Protein AF-A0A6L6UD33-F1 (afdb_monomer)

Mean predicted aligned error: 9.02 Å

Structure (mmCIF, N/CA/C/O backbone):
data_AF-A0A6L6UD33-F1
#
_entry.id   AF-A0A6L6UD33-F1
#
loop_
_atom_site.group_PDB
_atom_site.id
_atom_site.type_symbol
_atom_site.label_atom_id
_atom_site.label_alt_id
_atom_site.label_comp_id
_atom_site.label_asym_id
_atom_site.label_entity_id
_atom_site.label_seq_id
_atom_site.pdbx_PDB_ins_code
_atom_site.Cartn_x
_atom_site.Cartn_y
_atom_site.Cartn_z
_atom_site.occupancy
_atom_site.B_iso_or_equiv
_atom_site.auth_se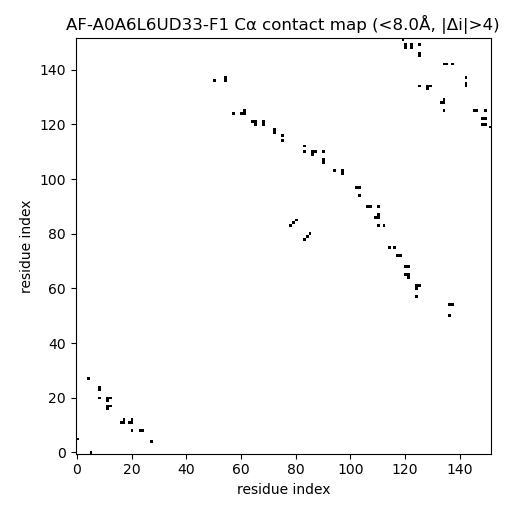q_id
_atom_site.auth_comp_id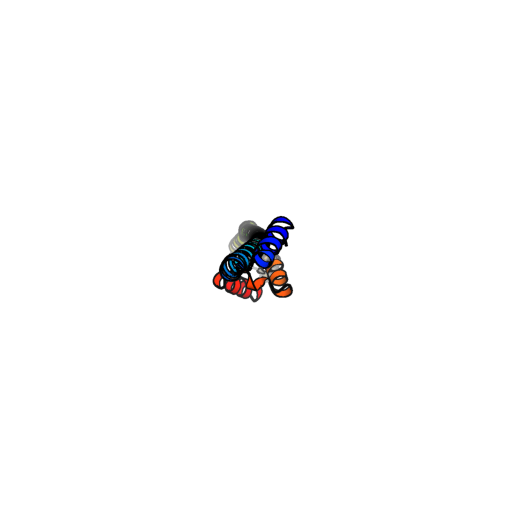
_atom_site.auth_asym_id
_atom_site.auth_atom_id
_atom_site.pdbx_PDB_model_num
ATOM 1 N N . MET A 1 1 ? -17.868 3.446 41.452 1.00 62.12 1 MET A N 1
ATOM 2 C CA . MET A 1 1 ? -19.112 4.134 41.861 1.00 62.12 1 MET A CA 1
ATOM 3 C C . MET A 1 1 ? -18.725 5.389 42.634 1.00 62.12 1 MET A C 1
ATOM 5 O O . MET A 1 1 ? -18.064 5.266 43.662 1.00 62.12 1 MET A O 1
ATOM 9 N N . ILE A 1 2 ? -19.014 6.587 42.118 1.00 71.81 2 ILE A N 1
ATOM 10 C CA . ILE A 1 2 ? -18.657 7.845 42.796 1.00 71.81 2 ILE A CA 1
ATOM 11 C C . ILE A 1 2 ? -19.299 7.832 44.195 1.00 71.81 2 ILE A C 1
ATOM 13 O O . ILE A 1 2 ? -20.507 7.630 44.321 1.00 71.81 2 ILE A O 1
ATOM 17 N N . LYS A 1 3 ? -18.492 8.019 45.254 1.00 66.19 3 LYS A N 1
ATOM 18 C CA . LYS A 1 3 ? -18.910 7.895 46.671 1.00 66.19 3 LYS A CA 1
ATOM 19 C C . LYS A 1 3 ? -20.156 8.730 47.019 1.00 66.19 3 LYS A C 1
ATOM 21 O O . LYS A 1 3 ? -20.893 8.376 47.936 1.00 66.19 3 LYS A O 1
ATOM 26 N N . PHE A 1 4 ? -20.394 9.796 46.260 1.00 69.06 4 PHE A N 1
ATOM 27 C CA . PHE A 1 4 ? -21.549 10.683 46.348 1.00 69.06 4 PHE A CA 1
ATOM 28 C C . PHE A 1 4 ? -22.893 9.959 46.135 1.00 69.06 4 PHE A C 1
ATOM 30 O O . PHE A 1 4 ? -23.772 10.040 46.991 1.00 69.06 4 PHE A O 1
ATOM 37 N N . PHE A 1 5 ? -23.037 9.165 45.065 1.00 67.19 5 PHE A N 1
ATOM 38 C CA . PHE A 1 5 ? -24.293 8.457 44.763 1.00 67.19 5 PHE A CA 1
ATOM 39 C C . PHE A 1 5 ? -24.581 7.320 45.752 1.00 67.19 5 PHE A C 1
ATOM 41 O O . PHE A 1 5 ? -25.735 7.073 46.108 1.00 67.19 5 PHE A O 1
ATOM 48 N N . ARG A 1 6 ? -23.525 6.698 46.297 1.00 76.00 6 ARG A N 1
ATOM 49 C CA . ARG A 1 6 ? -23.642 5.664 47.337 1.00 76.00 6 ARG A CA 1
ATOM 50 C C . ARG A 1 6 ? -24.325 6.193 48.603 1.00 76.00 6 ARG A C 1
ATOM 52 O O . ARG A 1 6 ? -25.166 5.502 49.170 1.00 76.00 6 ARG A O 1
ATOM 59 N N . LYS A 1 7 ? -23.981 7.411 49.039 1.00 74.00 7 LYS A N 1
ATOM 60 C CA . LYS A 1 7 ? -24.520 8.020 50.269 1.00 74.00 7 LYS A CA 1
ATOM 61 C C . LYS A 1 7 ? -26.002 8.391 50.124 1.00 74.00 7 LYS A C 1
ATOM 63 O O . LYS A 1 7 ? -26.781 8.191 51.047 1.00 74.00 7 LYS A O 1
ATOM 68 N N . ILE A 1 8 ? -26.401 8.840 48.933 1.00 73.12 8 ILE A N 1
ATOM 69 C CA . ILE A 1 8 ? -27.794 9.182 48.611 1.00 73.12 8 ILE A CA 1
ATOM 70 C C . ILE A 1 8 ? -28.678 7.926 48.573 1.00 73.12 8 ILE A C 1
ATOM 72 O O . ILE A 1 8 ? -29.780 7.940 49.119 1.00 73.12 8 ILE A O 1
ATOM 76 N N . ARG A 1 9 ? -28.190 6.817 47.993 1.00 67.00 9 ARG A N 1
ATOM 77 C CA . ARG A 1 9 ? -28.908 5.530 48.014 1.00 67.00 9 ARG A CA 1
ATOM 78 C C . ARG A 1 9 ? -29.153 5.025 49.430 1.00 67.00 9 ARG A C 1
ATOM 80 O O . ARG A 1 9 ? -30.262 4.591 49.716 1.00 67.00 9 ARG A O 1
ATOM 87 N N . TYR A 1 10 ? -28.143 5.103 50.295 1.00 72.19 10 TYR A N 1
ATOM 88 C CA . TYR A 1 10 ? -28.252 4.627 51.674 1.00 72.19 10 TYR A CA 1
ATOM 89 C C . TYR A 1 10 ? -29.367 5.365 52.437 1.00 72.19 10 TYR A C 1
ATOM 91 O O . TYR A 1 10 ? -30.272 4.725 52.965 1.00 72.19 10 TYR A O 1
ATOM 99 N N . ASN A 1 11 ? -29.395 6.701 52.353 1.00 70.44 11 ASN A N 1
ATOM 100 C CA . ASN A 1 11 ? -30.434 7.527 52.985 1.00 70.44 11 ASN A CA 1
ATOM 101 C C . ASN A 1 11 ? -31.855 7.269 52.427 1.00 70.44 11 ASN A C 1
ATOM 103 O O . ASN A 1 11 ? -32.857 7.426 53.128 1.00 70.44 11 ASN A O 1
ATOM 107 N N . LEU A 1 12 ? -31.984 6.900 51.147 1.00 67.56 12 LEU A N 1
ATOM 108 C CA . LEU A 1 12 ? -33.284 6.612 50.517 1.00 67.56 12 LEU A CA 1
ATOM 109 C C . LEU A 1 12 ? -33.855 5.245 50.917 1.00 67.56 12 LEU A C 1
ATOM 111 O O . LEU A 1 12 ? -35.077 5.096 50.973 1.00 67.56 12 LEU A O 1
ATOM 115 N N . VAL A 1 13 ? -32.985 4.272 51.196 1.00 69.38 13 VAL A N 1
ATOM 116 C CA . VAL A 1 13 ? -33.368 2.949 51.713 1.00 69.38 13 VAL A CA 1
ATOM 117 C C . VAL A 1 13 ? -33.782 3.052 53.181 1.00 69.38 13 VAL A C 1
ATOM 119 O O . VAL A 1 13 ? -34.822 2.522 53.557 1.00 69.38 13 VAL A O 1
ATOM 122 N N . GLU A 1 14 ? -33.035 3.815 53.981 1.00 69.88 14 GLU A N 1
ATOM 123 C CA . GLU A 1 14 ? -33.300 4.026 55.412 1.00 69.88 14 GLU A CA 1
ATOM 124 C C . GLU A 1 14 ? -34.647 4.724 55.683 1.00 69.88 14 GLU A C 1
ATOM 126 O O . GLU A 1 14 ? -35.286 4.486 56.701 1.00 69.88 14 GLU A O 1
ATOM 131 N N . THR A 1 15 ? -35.139 5.535 54.739 1.00 73.75 15 THR A N 1
ATOM 132 C CA . THR A 1 15 ? -36.420 6.259 54.868 1.00 73.75 15 THR A CA 1
ATOM 133 C C . THR A 1 15 ? -37.644 5.509 54.316 1.00 73.75 15 THR A C 1
ATOM 135 O O . THR A 1 15 ? -38.727 6.091 54.251 1.00 73.75 15 THR A O 1
ATOM 138 N N . GLY A 1 16 ? -37.506 4.248 53.879 1.00 68.56 16 GLY A N 1
ATOM 139 C CA . GLY A 1 16 ? -38.621 3.428 53.370 1.00 68.56 16 GLY A CA 1
ATOM 140 C C . GLY A 1 16 ? -39.180 3.854 52.001 1.00 68.56 16 GLY A C 1
ATOM 141 O O . GLY A 1 16 ? -40.249 3.403 51.593 1.00 68.56 16 GLY A O 1
ATOM 142 N N . LYS A 1 17 ? -38.482 4.725 51.255 1.00 72.19 17 LYS A N 1
ATOM 143 C CA . LYS A 1 17 ? -38.953 5.294 49.973 1.00 72.19 17 LYS A CA 1
ATOM 144 C C . LYS A 1 17 ? -38.482 4.472 48.766 1.00 72.19 17 LYS A C 1
ATOM 146 O O . LYS A 1 17 ? -37.801 4.989 47.875 1.00 72.19 17 LYS A O 1
ATOM 151 N N . THR A 1 18 ? -38.895 3.207 48.693 1.00 72.88 18 THR A N 1
ATOM 152 C CA . THR A 1 18 ? -38.531 2.234 47.635 1.00 72.88 18 THR A CA 1
ATOM 153 C C . THR A 1 18 ? -38.769 2.745 46.208 1.00 72.88 18 THR A C 1
ATOM 155 O O . THR A 1 18 ? -37.912 2.577 45.341 1.00 72.88 18 THR A O 1
ATOM 158 N N . GLY A 1 19 ? -39.873 3.459 45.953 1.00 75.31 19 GLY A N 1
ATOM 159 C CA . GLY A 1 19 ? -40.156 4.035 44.629 1.00 75.31 19 GLY A CA 1
ATOM 160 C C . GLY A 1 19 ? -39.191 5.153 44.201 1.00 75.31 19 GLY A C 1
ATOM 161 O O . GLY A 1 19 ? -38.901 5.302 43.015 1.00 75.31 19 GLY A O 1
ATOM 162 N N . LYS A 1 20 ? -38.646 5.930 45.150 1.00 75.31 20 LYS A N 1
ATOM 163 C CA . LYS A 1 20 ? -37.607 6.932 44.851 1.00 75.31 20 LYS A CA 1
ATOM 164 C C . LYS A 1 20 ? -36.264 6.249 44.615 1.00 75.31 20 LYS A C 1
ATOM 166 O O . LYS A 1 20 ? -35.590 6.586 43.648 1.00 75.31 20 LYS A O 1
ATOM 171 N N . TYR A 1 21 ? -35.918 5.255 45.432 1.00 76.62 21 TYR A N 1
ATOM 172 C CA . TYR A 1 21 ? -34.700 4.458 45.272 1.00 76.62 21 TYR A CA 1
ATOM 173 C C . TYR A 1 21 ? -34.565 3.860 43.862 1.00 76.62 21 TYR A C 1
ATOM 175 O O . TYR A 1 21 ? -33.522 4.035 43.233 1.00 76.62 21 TYR A O 1
ATOM 183 N N . LEU A 1 22 ? -35.626 3.241 43.329 1.00 79.00 22 LEU A N 1
ATOM 184 C CA . LEU A 1 22 ? -35.604 2.647 41.986 1.00 79.00 22 LEU A CA 1
ATOM 185 C C . LEU A 1 22 ? -35.314 3.684 40.888 1.00 79.00 22 LEU A C 1
ATOM 187 O O . LEU A 1 22 ? -34.468 3.442 40.031 1.00 79.00 22 LEU A O 1
ATOM 191 N N . LYS A 1 23 ? -35.931 4.873 40.949 1.00 81.06 23 LYS A N 1
ATOM 192 C CA . LYS A 1 23 ? -35.671 5.963 39.986 1.00 81.06 23 LYS A CA 1
ATOM 193 C C . LYS A 1 23 ? -34.208 6.424 40.018 1.00 81.06 23 LYS A C 1
ATOM 195 O O . LYS A 1 23 ? -33.608 6.637 38.967 1.00 81.06 23 LYS A O 1
ATOM 200 N N . TYR A 1 24 ? -33.616 6.534 41.209 1.00 79.75 24 TYR A N 1
ATOM 201 C CA . TYR A 1 24 ? -32.206 6.915 41.362 1.00 79.75 24 TYR A CA 1
ATOM 202 C C . TYR A 1 24 ? -31.238 5.806 40.932 1.00 79.75 24 TYR A C 1
ATOM 204 O O . TYR A 1 24 ? -30.201 6.099 40.340 1.00 79.75 24 TYR A O 1
ATOM 212 N N . ALA A 1 25 ? -31.564 4.537 41.190 1.00 82.75 25 ALA A N 1
ATOM 213 C CA . ALA A 1 25 ? -30.749 3.410 40.751 1.00 82.75 25 ALA A CA 1
ATOM 214 C C . ALA A 1 25 ? -30.694 3.314 39.218 1.00 82.75 25 ALA A C 1
ATOM 216 O O . ALA A 1 25 ? -29.609 3.150 38.660 1.00 82.75 25 ALA A O 1
ATOM 217 N N . VAL A 1 26 ? -31.834 3.511 38.546 1.00 87.06 26 VAL A N 1
ATOM 218 C CA . VAL A 1 26 ? -31.911 3.581 37.079 1.00 87.06 26 VAL A CA 1
ATOM 219 C C . VAL A 1 26 ? -31.090 4.754 36.542 1.00 87.06 26 VAL A C 1
ATOM 221 O O . VAL A 1 26 ? -30.293 4.560 35.629 1.00 87.06 26 VAL A O 1
ATOM 224 N N . GLY A 1 27 ? -31.204 5.944 37.141 1.00 87.81 27 GLY A N 1
ATOM 225 C CA . GLY A 1 27 ? -30.410 7.108 36.730 1.00 87.81 27 GLY A CA 1
ATOM 226 C C . GLY A 1 27 ? -28.896 6.875 36.817 1.00 87.81 27 GLY A C 1
ATOM 227 O O . GLY A 1 27 ? -28.153 7.272 35.924 1.00 87.81 27 GLY A O 1
ATOM 228 N N . GLU A 1 28 ? -28.429 6.176 37.853 1.00 87.75 28 GLU A N 1
ATOM 229 C CA . GLU A 1 28 ? -27.010 5.839 37.993 1.00 87.75 28 GLU A CA 1
ATOM 230 C C . GLU A 1 28 ? -26.542 4.809 36.960 1.00 87.75 28 GLU A C 1
ATOM 232 O O . GLU A 1 28 ? -25.453 4.955 36.411 1.00 87.75 28 GLU A O 1
ATOM 237 N N . ILE A 1 29 ? -27.362 3.799 36.657 1.00 90.50 29 ILE A N 1
ATOM 238 C CA . ILE A 1 29 ? -27.058 2.834 35.592 1.00 90.50 29 ILE A CA 1
ATOM 239 C C . ILE A 1 29 ? -26.945 3.564 34.252 1.00 90.50 29 ILE A C 1
ATOM 241 O O . ILE A 1 29 ? -25.964 3.370 33.542 1.00 90.50 29 ILE A O 1
ATOM 245 N N . VAL A 1 30 ? -27.890 4.453 33.935 1.00 92.94 30 VAL A N 1
ATOM 246 C CA . VAL A 1 30 ? -27.863 5.258 32.704 1.00 92.94 30 VAL A CA 1
ATOM 247 C C . VAL A 1 30 ? -26.595 6.114 32.629 1.00 92.94 30 VAL A C 1
ATOM 249 O O . VAL A 1 30 ? -25.927 6.119 31.599 1.00 92.94 30 VAL A O 1
ATOM 252 N N . LEU A 1 31 ? -26.203 6.779 33.721 1.00 92.19 31 LEU A N 1
ATOM 253 C CA . LEU A 1 31 ? -24.962 7.564 33.772 1.00 92.19 31 LEU A CA 1
ATOM 254 C C . LEU A 1 31 ? -23.708 6.705 33.556 1.00 92.19 31 LEU A C 1
ATOM 256 O O . LEU A 1 31 ? -22.805 7.109 32.825 1.00 92.19 31 LEU A O 1
ATOM 260 N N . VAL A 1 32 ? -23.650 5.519 34.166 1.00 93.12 32 VAL A N 1
ATOM 261 C CA . VAL A 1 32 ? -22.540 4.574 33.969 1.00 93.12 32 VAL A CA 1
ATOM 262 C C . VAL A 1 32 ? -22.491 4.094 32.519 1.00 93.12 32 VAL A C 1
ATOM 264 O O . VAL A 1 32 ? -21.416 4.081 31.923 1.00 93.12 32 VAL A O 1
ATOM 267 N N . VAL A 1 33 ? -23.639 3.757 31.931 1.00 96.19 33 VAL A N 1
ATOM 268 C CA . VAL A 1 33 ? -23.739 3.329 30.530 1.00 96.19 33 VAL A CA 1
ATOM 269 C C . VAL A 1 33 ? -23.270 4.436 29.588 1.00 96.19 33 VAL A C 1
ATOM 271 O O . VAL A 1 33 ? -22.456 4.164 28.713 1.00 96.19 33 VAL A O 1
ATOM 274 N N . ILE A 1 34 ? -23.687 5.689 29.798 1.00 97.25 34 ILE A N 1
ATOM 275 C CA . ILE A 1 34 ? -23.202 6.837 29.012 1.00 97.25 34 ILE A CA 1
ATOM 276 C C . ILE A 1 34 ? -21.679 6.972 29.130 1.00 97.25 34 ILE A C 1
ATOM 278 O O . ILE A 1 34 ? -21.002 7.147 28.120 1.00 97.25 34 ILE A O 1
ATOM 282 N N . GLY A 1 35 ? -21.124 6.835 30.339 1.00 96.75 35 GLY A N 1
ATOM 283 C CA . GLY A 1 35 ? -19.676 6.871 30.551 1.00 96.75 35 GLY A CA 1
ATOM 284 C C . GLY A 1 35 ? -18.930 5.783 29.772 1.00 96.75 35 GLY A C 1
ATOM 285 O O . GLY A 1 35 ? -17.920 6.070 29.131 1.00 96.75 35 GLY A O 1
ATOM 286 N N . ILE A 1 36 ? -19.451 4.552 29.773 1.00 97.00 36 ILE A N 1
ATOM 287 C CA . ILE A 1 36 ? -18.881 3.429 29.013 1.00 97.00 36 ILE A CA 1
ATOM 288 C C . ILE A 1 36 ? -18.983 3.685 27.508 1.00 97.00 36 ILE A C 1
ATOM 290 O O . ILE A 1 36 ? -18.006 3.485 26.791 1.00 97.00 36 ILE A O 1
ATOM 294 N N . LEU A 1 37 ? -20.131 4.160 27.021 1.00 98.00 37 LEU A N 1
ATOM 295 C CA . LEU A 1 37 ? -20.326 4.461 25.603 1.00 98.00 37 LEU A CA 1
ATOM 296 C C . LEU A 1 37 ? -19.367 5.552 25.120 1.00 98.00 37 LEU A C 1
ATOM 298 O O . LEU A 1 37 ? -18.759 5.389 24.067 1.00 98.00 37 LEU A O 1
ATOM 302 N N . ILE A 1 38 ? -19.177 6.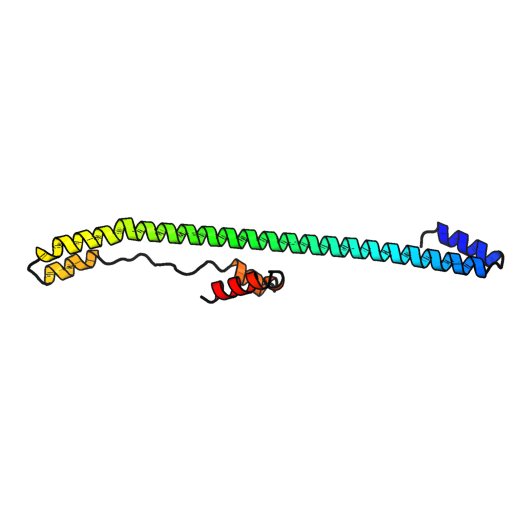623 25.895 1.00 97.81 38 ILE A N 1
ATOM 303 C CA . ILE A 1 38 ? -18.211 7.680 25.567 1.00 97.81 38 ILE A CA 1
ATOM 304 C C . ILE A 1 38 ? -16.786 7.117 25.556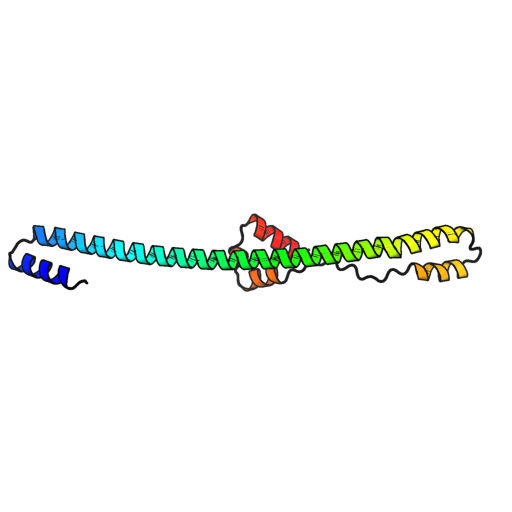 1.00 97.81 38 ILE A C 1
ATOM 306 O O . ILE A 1 38 ? -16.038 7.373 24.616 1.00 97.81 38 ILE A O 1
ATOM 310 N N . ALA A 1 39 ? -16.408 6.315 26.557 1.00 97.56 39 ALA A N 1
ATOM 311 C CA . ALA A 1 39 ? -15.085 5.695 26.604 1.00 97.56 39 ALA A CA 1
ATOM 312 C C . ALA A 1 39 ? -14.829 4.788 25.386 1.00 97.56 39 ALA A C 1
ATOM 314 O O . ALA A 1 39 ? -13.774 4.882 24.757 1.00 97.56 39 ALA A O 1
ATOM 315 N N . LEU A 1 40 ? -15.813 3.965 25.007 1.00 98.19 40 LEU A N 1
ATOM 316 C CA . LEU A 1 40 ? -15.75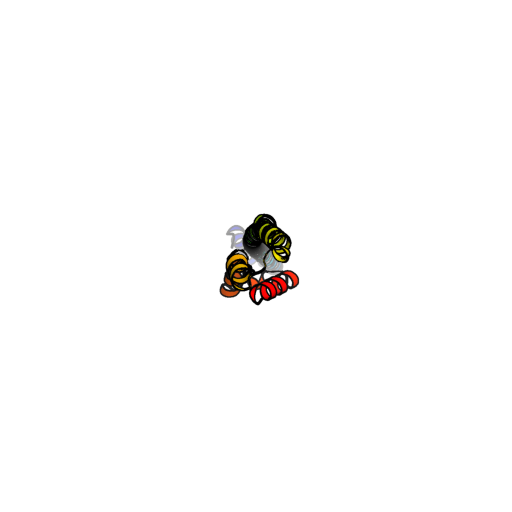5 3.128 23.807 1.00 98.19 40 LEU A CA 1
ATOM 317 C C . LEU A 1 40 ? -15.669 3.970 22.531 1.00 98.19 40 LEU A C 1
ATOM 319 O O . LEU A 1 40 ? -14.863 3.666 21.657 1.00 98.19 40 LEU A O 1
ATOM 323 N N . GLN A 1 41 ? -16.449 5.047 22.423 1.00 97.75 41 GLN A N 1
ATOM 324 C CA . GLN A 1 41 ? -16.397 5.945 21.267 1.00 97.75 41 GLN A CA 1
ATOM 325 C C . GLN A 1 41 ? -15.029 6.616 21.123 1.00 97.75 41 GLN A C 1
ATOM 327 O O . GLN A 1 41 ? -14.488 6.649 20.019 1.00 97.75 41 GLN A O 1
ATOM 332 N N . ILE A 1 42 ? -14.442 7.104 22.220 1.00 98.19 42 ILE A N 1
ATOM 333 C CA . ILE A 1 42 ? -13.097 7.694 22.217 1.00 98.19 42 ILE A CA 1
ATOM 334 C C . ILE A 1 42 ? -12.057 6.654 21.785 1.00 98.19 42 ILE A C 1
ATOM 336 O O . ILE A 1 42 ? -11.188 6.966 20.967 1.00 98.19 42 ILE A O 1
ATOM 340 N N . ASN A 1 43 ? -12.157 5.417 22.284 1.00 98.12 43 ASN A N 1
ATOM 341 C CA . ASN A 1 43 ? -11.250 4.344 21.883 1.00 98.12 43 ASN A CA 1
ATOM 342 C C . ASN A 1 43 ? -11.378 4.022 20.384 1.00 98.12 43 ASN A C 1
ATOM 344 O O . ASN A 1 43 ? -10.383 4.068 19.662 1.00 98.12 43 ASN A O 1
ATOM 348 N N . ASN A 1 44 ? -12.604 3.810 19.897 1.00 98.25 44 ASN A N 1
ATOM 349 C CA . ASN A 1 44 ? -12.880 3.516 18.488 1.00 98.25 44 ASN A CA 1
ATOM 350 C C . ASN A 1 44 ? -12.419 4.653 17.563 1.00 98.25 44 ASN A C 1
ATOM 352 O O . ASN A 1 44 ? -11.872 4.409 16.488 1.00 98.25 44 ASN A O 1
ATOM 356 N N . TRP A 1 45 ? -12.605 5.911 17.975 1.00 98.31 45 TRP A N 1
ATOM 357 C CA . TRP A 1 45 ? -12.121 7.068 17.225 1.00 98.31 45 TRP A CA 1
ATOM 358 C C . TRP A 1 45 ? -10.590 7.100 17.147 1.00 98.31 45 TRP A C 1
ATOM 360 O O . TRP A 1 45 ? -10.031 7.318 16.071 1.00 98.31 45 TRP A O 1
ATOM 370 N N . ASN A 1 46 ? -9.899 6.827 18.257 1.00 98.19 46 ASN A N 1
ATOM 371 C CA . ASN A 1 46 ? -8.440 6.762 18.278 1.00 98.19 46 ASN A CA 1
ATOM 372 C C . ASN A 1 46 ? -7.898 5.609 17.414 1.00 98.19 46 ASN A C 1
ATOM 374 O O . ASN A 1 46 ? -6.914 5.797 16.700 1.00 98.19 46 ASN A O 1
ATOM 378 N N . GLU A 1 47 ? -8.540 4.440 17.436 1.00 97.94 47 GLU A N 1
ATOM 379 C CA . GLU A 1 47 ? -8.198 3.303 16.570 1.00 97.94 47 GLU A CA 1
ATOM 380 C C . GLU A 1 47 ? -8.401 3.626 15.086 1.00 97.94 47 GLU A C 1
ATOM 382 O O . GLU A 1 47 ? -7.506 3.383 14.270 1.00 97.94 47 GLU A O 1
ATOM 387 N N . LYS A 1 48 ? -9.528 4.260 14.732 1.00 97.31 48 LYS A N 1
ATOM 388 C CA . LYS A 1 48 ? -9.784 4.724 13.363 1.00 97.31 48 LYS A CA 1
ATOM 389 C C . LYS A 1 48 ? -8.732 5.735 12.909 1.00 97.31 48 LYS A C 1
ATOM 391 O O . LYS A 1 48 ? -8.214 5.618 11.804 1.00 97.31 48 LYS A O 1
ATOM 396 N N . ARG A 1 49 ? -8.361 6.691 13.767 1.00 98.06 49 ARG A N 1
ATOM 397 C CA . ARG A 1 49 ? -7.296 7.662 13.474 1.00 98.06 49 ARG A CA 1
ATOM 398 C C . ARG A 1 49 ? -5.957 6.971 13.211 1.00 98.06 49 ARG A C 1
ATOM 400 O O . ARG A 1 49 ? -5.303 7.284 12.226 1.00 98.06 49 ARG A O 1
ATOM 407 N N . LYS A 1 50 ? -5.555 6.018 14.058 1.00 97.69 50 LYS A N 1
ATOM 408 C CA . LYS A 1 50 ? -4.315 5.248 13.853 1.00 97.69 50 LYS A CA 1
ATOM 409 C C . LYS A 1 50 ? -4.338 4.490 12.525 1.00 97.69 50 LYS A C 1
ATOM 411 O O . LYS A 1 50 ? -3.366 4.549 11.785 1.00 97.69 50 LYS A O 1
ATOM 416 N N . THR A 1 51 ? -5.462 3.846 12.213 1.00 96.75 51 THR A N 1
ATOM 417 C CA . THR A 1 51 ? -5.659 3.119 10.950 1.00 96.75 51 THR A CA 1
ATOM 418 C C . THR A 1 51 ? -5.532 4.048 9.742 1.00 96.75 51 THR A C 1
ATOM 420 O O . THR A 1 51 ? -4.824 3.720 8.793 1.00 96.75 51 THR A O 1
ATOM 423 N N . ASN A 1 52 ? -6.152 5.230 9.794 1.00 96.69 52 ASN A N 1
ATOM 424 C CA . ASN A 1 52 ? -6.052 6.228 8.729 1.00 96.69 52 ASN A CA 1
ATOM 425 C C . ASN A 1 52 ? -4.613 6.726 8.541 1.00 96.69 52 ASN A C 1
ATOM 427 O O . ASN A 1 52 ? -4.143 6.777 7.412 1.00 96.69 52 ASN A O 1
ATOM 431 N N . ASN A 1 53 ? -3.890 7.017 9.626 1.00 97.44 53 ASN A N 1
ATOM 432 C CA . ASN A 1 53 ? -2.487 7.436 9.538 1.00 97.44 53 ASN A CA 1
ATOM 433 C C . ASN A 1 53 ? -1.611 6.345 8.900 1.00 97.44 53 ASN A C 1
ATOM 435 O O . ASN A 1 53 ? -0.734 6.629 8.089 1.00 97.44 53 ASN A O 1
ATOM 439 N N . THR A 1 54 ? -1.849 5.078 9.249 1.00 96.19 54 THR A N 1
ATOM 440 C CA . THR A 1 54 ? -1.170 3.943 8.614 1.00 96.19 54 THR A CA 1
ATOM 441 C C . THR A 1 54 ? -1.484 3.870 7.118 1.00 96.19 54 THR A C 1
ATOM 443 O O . THR A 1 54 ? -0.572 3.672 6.318 1.00 96.19 54 THR A O 1
ATOM 446 N N . LEU A 1 55 ? -2.746 4.069 6.728 1.00 96.56 55 LEU A N 1
ATOM 447 C CA . LEU A 1 55 ? -3.164 4.082 5.326 1.00 96.56 55 LEU A CA 1
ATOM 448 C C . LEU A 1 55 ? -2.501 5.222 4.534 1.00 96.56 55 LEU A C 1
ATOM 450 O O . LEU A 1 55 ? -1.976 4.981 3.450 1.00 96.56 55 LEU A O 1
ATOM 454 N N . GLU A 1 56 ? -2.455 6.434 5.092 1.00 97.38 56 GLU A N 1
ATOM 455 C CA . GLU A 1 56 ? -1.763 7.579 4.482 1.00 97.38 56 GLU A CA 1
ATOM 456 C C . GLU A 1 56 ? -0.270 7.305 4.278 1.00 97.38 56 GLU A C 1
ATOM 458 O O . GLU A 1 56 ? 0.269 7.575 3.204 1.00 97.38 56 GLU A O 1
ATOM 463 N N . ASN A 1 57 ? 0.392 6.690 5.262 1.00 97.44 57 ASN A N 1
ATOM 464 C CA . ASN A 1 57 ? 1.794 6.295 5.130 1.00 97.44 57 ASN A CA 1
ATOM 465 C C . ASN A 1 57 ? 2.009 5.289 3.993 1.00 97.44 57 ASN A C 1
ATOM 467 O O . ASN A 1 57 ? 3.027 5.351 3.301 1.00 97.44 57 ASN A O 1
ATOM 471 N N . TYR A 1 58 ? 1.082 4.350 3.792 1.00 97.19 58 TYR A N 1
ATOM 472 C CA . TYR A 1 58 ? 1.159 3.415 2.671 1.00 97.19 58 TYR A CA 1
ATOM 473 C C . TYR A 1 58 ? 0.942 4.113 1.328 1.00 97.19 58 TYR A C 1
ATOM 475 O O . TYR A 1 58 ? 1.700 3.856 0.395 1.00 97.19 58 TYR A O 1
ATOM 483 N N . TYR A 1 59 ? -0.020 5.034 1.228 1.00 97.19 59 TYR A N 1
ATOM 484 C CA . TYR A 1 59 ? -0.204 5.826 0.010 1.00 97.19 59 TYR A CA 1
ATOM 485 C C . TYR A 1 59 ? 1.034 6.643 -0.338 1.00 97.19 59 TYR A C 1
ATOM 487 O O . TYR A 1 59 ? 1.468 6.623 -1.487 1.00 97.19 59 TYR A O 1
ATOM 495 N N . HIS A 1 60 ? 1.644 7.304 0.645 1.00 98.00 60 HIS A N 1
ATOM 496 C CA . HIS A 1 60 ? 2.868 8.065 0.419 1.00 98.00 60 HIS A CA 1
ATOM 497 C C . HIS A 1 60 ? 4.002 7.178 -0.116 1.00 98.00 60 HIS A C 1
ATOM 499 O O . HIS A 1 60 ? 4.705 7.564 -1.051 1.00 98.00 60 HIS A O 1
ATOM 505 N N . GLN A 1 61 ? 4.178 5.982 0.453 1.00 97.19 61 GLN A N 1
ATOM 506 C CA . GLN A 1 61 ? 5.187 5.024 -0.005 1.00 97.19 61 GLN A CA 1
ATOM 507 C C . GLN A 1 61 ? 4.926 4.570 -1.443 1.00 97.19 61 GLN A C 1
ATOM 509 O O . GLN A 1 61 ? 5.824 4.694 -2.270 1.00 97.19 61 GLN A O 1
ATOM 514 N N . ILE A 1 62 ? 3.697 4.154 -1.766 1.00 96.31 62 ILE A N 1
ATOM 515 C CA . ILE A 1 62 ? 3.321 3.730 -3.125 1.00 96.31 62 ILE A CA 1
ATOM 516 C C . ILE A 1 62 ? 3.562 4.859 -4.133 1.00 96.31 62 ILE A C 1
ATOM 518 O O . ILE A 1 62 ? 4.195 4.641 -5.159 1.00 96.31 62 ILE A O 1
ATOM 522 N N . ILE A 1 63 ? 3.106 6.080 -3.837 1.00 96.56 63 ILE A N 1
ATOM 523 C CA . ILE A 1 63 ? 3.304 7.239 -4.721 1.00 96.56 63 ILE A CA 1
ATOM 524 C C . ILE A 1 63 ? 4.797 7.519 -4.925 1.00 96.56 63 ILE A C 1
ATOM 526 O O . ILE A 1 63 ? 5.231 7.782 -6.043 1.00 96.56 63 ILE A O 1
ATOM 530 N N . THR A 1 64 ? 5.595 7.438 -3.857 1.00 97.12 64 THR A N 1
ATOM 531 C CA . THR A 1 64 ? 7.047 7.651 -3.930 1.00 97.12 64 THR A CA 1
ATOM 532 C C . THR A 1 64 ? 7.733 6.583 -4.781 1.00 97.12 64 THR A C 1
ATOM 534 O O . THR A 1 64 ? 8.650 6.898 -5.537 1.00 97.12 64 THR A O 1
ATOM 537 N N . GLU A 1 65 ? 7.315 5.324 -4.664 1.00 95.38 65 GLU A N 1
ATOM 538 C CA . GLU A 1 65 ? 7.834 4.220 -5.476 1.00 95.38 65 GLU A CA 1
ATOM 539 C C . GLU A 1 65 ? 7.468 4.397 -6.951 1.00 95.38 65 GLU A C 1
ATOM 541 O O . GLU A 1 65 ? 8.364 4.400 -7.793 1.00 95.38 65 GLU A O 1
ATOM 546 N N . LEU A 1 66 ? 6.201 4.688 -7.254 1.00 94.00 66 LEU A N 1
ATOM 547 C CA . LEU A 1 66 ? 5.746 4.957 -8.621 1.00 94.00 66 LEU A CA 1
ATOM 548 C C . LEU A 1 66 ? 6.460 6.158 -9.253 1.00 94.00 66 LEU A C 1
ATOM 550 O O . LEU A 1 66 ? 6.787 6.126 -10.435 1.00 94.00 66 LEU A O 1
ATOM 554 N N . ALA A 1 67 ? 6.749 7.210 -8.482 1.00 95.75 67 ALA A N 1
ATOM 555 C CA . ALA A 1 67 ? 7.510 8.356 -8.975 1.00 95.75 67 ALA A CA 1
ATOM 556 C C . ALA A 1 67 ? 8.958 7.981 -9.341 1.00 95.75 67 ALA A C 1
ATOM 558 O O . ALA A 1 67 ? 9.505 8.492 -10.319 1.00 95.75 67 ALA A O 1
ATOM 559 N N . LYS A 1 68 ? 9.588 7.078 -8.578 1.00 94.12 68 LYS A N 1
ATOM 560 C CA . LYS A 1 68 ? 10.921 6.554 -8.913 1.00 94.12 68 LYS A CA 1
ATOM 561 C C . LYS A 1 68 ? 10.878 5.711 -10.181 1.00 94.12 68 LYS A C 1
ATOM 563 O O . LYS A 1 68 ? 11.736 5.898 -11.041 1.00 94.12 68 LYS A O 1
ATOM 568 N N . ASP A 1 69 ? 9.875 4.848 -10.311 1.00 92.31 69 ASP A N 1
ATOM 569 C CA . ASP A 1 69 ? 9.692 4.020 -11.504 1.00 92.31 69 ASP A CA 1
ATOM 570 C C . ASP A 1 69 ? 9.449 4.885 -12.744 1.00 92.31 69 ASP A C 1
ATOM 572 O O . ASP A 1 69 ? 10.107 4.688 -13.762 1.00 92.31 69 ASP A O 1
ATOM 576 N N . TYR A 1 70 ? 8.592 5.905 -12.632 1.00 92.94 70 TYR A N 1
ATOM 577 C CA . TYR A 1 70 ? 8.359 6.894 -13.685 1.00 92.94 70 TYR A CA 1
ATOM 578 C C . TYR A 1 70 ? 9.659 7.571 -14.132 1.00 92.94 70 TYR A C 1
ATOM 580 O O . TYR A 1 70 ? 9.961 7.606 -15.323 1.00 92.94 70 TYR A O 1
ATOM 588 N N . ASN A 1 71 ? 10.458 8.073 -13.186 1.00 93.50 71 ASN A N 1
ATOM 589 C CA . ASN A 1 71 ? 11.713 8.752 -13.507 1.00 93.50 71 ASN A CA 1
ATOM 590 C C . ASN A 1 71 ? 12.730 7.812 -14.162 1.00 93.50 71 ASN A C 1
ATOM 592 O O . ASN A 1 71 ? 13.437 8.230 -15.076 1.00 93.50 71 ASN A O 1
ATOM 596 N N . ARG A 1 72 ? 12.796 6.549 -13.722 1.00 91.19 72 ARG A N 1
ATOM 597 C CA . ARG A 1 72 ? 13.650 5.530 -14.342 1.00 91.19 72 ARG A CA 1
ATOM 598 C C . ARG A 1 72 ? 13.217 5.255 -15.780 1.00 91.19 72 ARG A C 1
ATOM 600 O O . ARG A 1 72 ? 14.041 5.359 -16.675 1.00 91.19 72 ARG A O 1
ATOM 607 N N . ILE A 1 73 ? 11.929 4.991 -16.009 1.00 90.12 73 ILE A N 1
ATOM 608 C CA . ILE A 1 73 ? 11.393 4.745 -17.358 1.00 90.12 73 ILE A CA 1
ATOM 609 C C . ILE A 1 73 ? 11.659 5.948 -18.264 1.00 90.12 73 ILE A C 1
ATOM 611 O O . ILE A 1 73 ? 12.077 5.789 -19.406 1.00 90.12 73 ILE A O 1
ATOM 615 N N . HIS A 1 74 ? 11.454 7.163 -17.755 1.00 91.19 74 HIS A N 1
ATOM 616 C CA . HIS A 1 74 ? 11.723 8.376 -18.517 1.00 91.19 74 HIS A CA 1
ATOM 617 C C . HIS A 1 74 ? 13.213 8.528 -18.859 1.00 91.19 74 HIS A C 1
ATOM 619 O O . HIS A 1 74 ? 13.554 8.901 -19.978 1.00 91.19 74 HIS A O 1
ATOM 625 N N . TYR A 1 75 ? 14.107 8.203 -17.924 1.00 89.88 75 TYR A N 1
ATOM 626 C CA . TYR A 1 75 ? 15.548 8.175 -18.170 1.00 89.88 75 TYR A CA 1
ATOM 627 C C . TYR A 1 75 ? 15.928 7.146 -19.246 1.00 89.88 75 TYR A C 1
ATOM 629 O O . TYR A 1 75 ? 16.676 7.473 -20.167 1.00 89.88 75 TYR A O 1
ATOM 637 N N . ASP A 1 76 ? 15.369 5.939 -19.174 1.00 87.38 76 ASP A N 1
ATOM 638 C CA . ASP A 1 76 ? 15.629 4.869 -20.139 1.00 87.38 76 ASP A CA 1
ATOM 639 C C . ASP A 1 76 ? 15.124 5.241 -21.544 1.00 87.38 76 ASP A C 1
ATOM 641 O O . ASP A 1 76 ? 15.851 5.074 -22.524 1.00 87.38 76 ASP A O 1
ATOM 645 N N . LEU A 1 77 ? 13.928 5.836 -21.644 1.00 88.56 77 LEU A N 1
ATOM 646 C CA . LEU A 1 77 ? 13.379 6.356 -22.901 1.00 88.56 77 LEU A CA 1
ATOM 647 C C . LEU A 1 77 ? 14.270 7.443 -23.508 1.00 88.56 77 LEU A C 1
ATOM 649 O O . LEU A 1 77 ? 14.609 7.370 -24.687 1.00 88.56 77 LEU A O 1
ATOM 653 N N . ASN A 1 78 ? 14.711 8.410 -22.702 1.00 88.94 78 ASN A N 1
ATOM 654 C CA . ASN A 1 78 ? 15.601 9.465 -23.181 1.00 88.94 78 ASN A CA 1
ATOM 655 C C . ASN A 1 78 ? 16.939 8.892 -23.678 1.00 88.94 78 ASN A C 1
ATOM 657 O O . ASN A 1 78 ? 17.472 9.358 -24.682 1.00 88.94 78 ASN A O 1
ATOM 661 N N . ASN A 1 79 ? 17.479 7.861 -23.021 1.00 84.75 7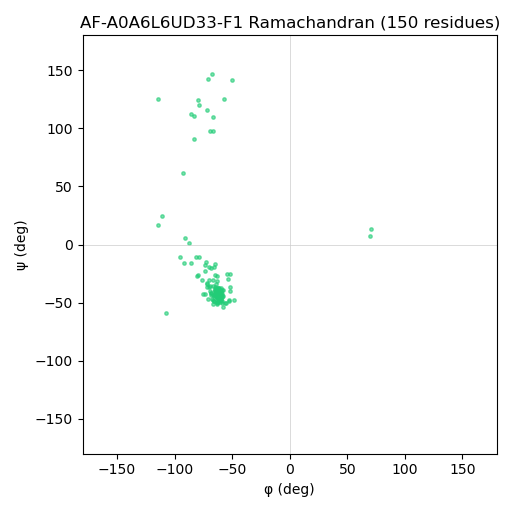9 ASN A N 1
ATOM 662 C CA . ASN A 1 79 ? 18.704 7.196 -23.471 1.00 84.75 79 ASN A CA 1
ATOM 663 C C . ASN A 1 79 ? 18.509 6.394 -24.761 1.00 84.75 79 ASN A C 1
ATOM 665 O O . ASN A 1 79 ? 19.432 6.327 -25.576 1.00 84.75 79 ASN A O 1
ATOM 669 N N . LEU A 1 80 ? 17.343 5.767 -24.942 1.00 86.44 80 LEU A N 1
ATOM 670 C CA . LEU A 1 80 ? 16.976 5.090 -26.184 1.00 86.44 80 LEU A CA 1
ATOM 671 C C . LEU A 1 80 ? 16.926 6.092 -27.343 1.00 86.44 80 LEU A C 1
ATOM 673 O O . LEU A 1 80 ? 17.539 5.858 -28.384 1.00 86.44 80 LEU A O 1
ATOM 677 N N . GLU A 1 81 ? 16.255 7.227 -27.147 1.00 85.50 81 GLU A N 1
ATOM 678 C CA . GLU A 1 81 ? 16.139 8.268 -28.170 1.00 85.50 81 GLU A CA 1
ATOM 679 C C . GLU A 1 81 ? 17.485 8.926 -28.490 1.00 85.50 81 GLU A C 1
ATOM 681 O O . GLU A 1 81 ? 17.851 9.043 -29.659 1.00 85.50 81 GLU A O 1
ATOM 686 N N . ALA A 1 82 ? 18.240 9.327 -27.465 1.00 84.81 82 ALA A N 1
ATOM 687 C CA . ALA A 1 82 ? 19.474 10.087 -27.644 1.00 84.81 82 ALA A CA 1
ATOM 688 C C . ALA A 1 82 ? 20.631 9.253 -28.208 1.00 84.81 82 ALA A C 1
ATOM 690 O O . ALA A 1 82 ? 21.460 9.791 -28.938 1.00 84.81 82 ALA A O 1
ATOM 691 N N . ASN A 1 83 ? 20.704 7.962 -27.870 1.00 83.38 83 ASN A N 1
ATOM 692 C CA . ASN A 1 83 ? 21.841 7.124 -28.251 1.00 83.38 83 ASN A CA 1
ATOM 693 C C . ASN A 1 83 ? 21.460 6.134 -29.352 1.00 83.38 83 ASN A C 1
ATOM 695 O O . ASN A 1 83 ? 22.031 6.163 -30.437 1.00 83.38 83 ASN A O 1
ATOM 699 N N . TYR A 1 84 ? 20.471 5.274 -29.101 1.00 84.75 84 TYR A N 1
ATOM 700 C CA . TYR A 1 84 ? 20.204 4.147 -29.993 1.00 84.75 84 TYR A CA 1
ATOM 701 C C . TYR A 1 84 ? 19.611 4.571 -31.332 1.00 84.75 84 TYR A C 1
ATOM 703 O O . TYR A 1 84 ? 20.090 4.133 -32.376 1.00 84.75 84 TYR A O 1
ATOM 711 N N . LEU A 1 85 ? 18.595 5.442 -31.322 1.00 87.25 85 LEU A N 1
ATOM 712 C CA . LEU A 1 85 ? 17.964 5.888 -32.567 1.00 87.25 85 LEU A CA 1
ATOM 713 C C . LEU A 1 85 ? 18.940 6.670 -33.454 1.00 87.25 85 LEU A C 1
ATOM 715 O O . LEU A 1 85 ? 18.891 6.536 -34.675 1.00 87.25 85 LEU A O 1
ATOM 719 N N . VAL A 1 86 ? 19.855 7.432 -32.847 1.00 88.31 86 VAL A N 1
ATOM 720 C CA . VAL A 1 86 ? 20.914 8.153 -33.567 1.00 88.31 86 VAL A CA 1
ATOM 721 C C . VAL A 1 86 ? 21.892 7.173 -34.213 1.00 88.31 86 VAL A C 1
ATOM 723 O O . VAL A 1 86 ? 22.120 7.253 -35.419 1.00 88.31 86 VAL A O 1
ATOM 726 N N . THR A 1 87 ? 22.422 6.209 -33.454 1.00 87.50 87 THR A N 1
ATOM 727 C CA . THR A 1 87 ? 23.331 5.182 -33.990 1.00 87.50 87 THR A CA 1
ATOM 728 C C . THR A 1 87 ? 22.665 4.355 -35.091 1.00 87.50 87 THR A C 1
ATOM 730 O O . THR A 1 87 ? 23.277 4.087 -36.126 1.00 87.50 87 THR A O 1
ATOM 733 N N . TYR A 1 88 ? 21.389 4.007 -34.915 1.00 89.75 88 TYR A N 1
ATOM 734 C CA . TYR A 1 88 ? 20.605 3.308 -35.926 1.00 89.75 88 TYR A CA 1
ATOM 735 C C . TYR A 1 88 ? 20.459 4.126 -37.219 1.00 89.75 88 TYR A C 1
ATOM 737 O O . TYR A 1 88 ? 20.716 3.608 -38.307 1.00 89.75 88 TYR A O 1
ATOM 745 N N . ASP A 1 89 ? 20.097 5.408 -37.122 1.00 91.38 89 ASP A N 1
ATOM 746 C CA . ASP A 1 89 ? 19.970 6.293 -38.287 1.00 91.38 89 ASP A CA 1
ATOM 747 C C . ASP A 1 89 ? 21.311 6.461 -39.024 1.00 91.38 89 ASP A C 1
ATOM 749 O O . ASP A 1 89 ? 21.371 6.404 -40.257 1.00 91.38 89 ASP A O 1
ATOM 753 N N . GLU A 1 90 ? 22.419 6.586 -38.287 1.00 89.75 90 GLU A N 1
ATOM 754 C CA . GLU A 1 90 ? 23.759 6.629 -38.875 1.00 89.75 90 GLU A CA 1
ATOM 755 C C . GLU A 1 90 ? 24.134 5.339 -39.609 1.00 89.75 90 GLU A C 1
ATOM 757 O O . GLU A 1 90 ? 24.687 5.398 -40.714 1.00 89.75 90 GLU A O 1
ATOM 762 N N . PHE A 1 91 ? 23.833 4.179 -39.025 1.00 91.56 91 PHE A N 1
ATOM 763 C CA . PHE A 1 91 ? 24.067 2.884 -39.657 1.00 91.56 91 PHE A CA 1
ATOM 764 C C . PHE A 1 91 ? 23.276 2.760 -40.965 1.00 91.56 91 PHE A C 1
ATOM 766 O O . PHE A 1 91 ? 23.853 2.454 -42.013 1.00 91.56 91 PHE A O 1
ATOM 773 N N . VAL A 1 92 ? 21.976 3.077 -40.940 1.00 91.88 92 VAL A N 1
ATOM 774 C CA . VAL A 1 92 ? 21.101 3.017 -42.122 1.00 91.88 92 VAL A CA 1
ATOM 775 C C . VAL A 1 92 ? 21.599 3.947 -43.232 1.00 91.88 92 VAL A C 1
ATOM 777 O O . VAL A 1 92 ? 21.625 3.545 -44.396 1.00 91.88 92 VAL A O 1
ATOM 780 N N . LYS A 1 93 ? 22.068 5.157 -42.897 1.00 92.38 93 LYS A N 1
ATOM 781 C CA . LYS A 1 93 ? 22.672 6.092 -43.866 1.00 92.38 93 LYS A CA 1
ATOM 782 C C . LYS A 1 93 ? 23.945 5.542 -44.516 1.00 92.38 93 LYS A C 1
ATOM 784 O O . LYS A 1 93 ? 24.178 5.789 -45.700 1.00 92.38 93 LYS A O 1
ATOM 789 N N . LYS A 1 94 ? 24.778 4.812 -43.766 1.00 90.12 94 LYS A N 1
ATOM 790 C CA . LYS A 1 94 ? 26.042 4.231 -44.259 1.00 90.12 94 LYS A CA 1
ATOM 791 C C . LYS A 1 94 ? 25.821 2.946 -45.064 1.00 90.12 94 LYS A C 1
ATOM 793 O O . LYS A 1 94 ? 26.619 2.669 -45.964 1.00 90.12 94 LYS A O 1
ATOM 798 N N . LEU A 1 95 ? 24.738 2.208 -44.813 1.00 90.19 95 LEU A N 1
ATOM 799 C CA . LEU A 1 95 ? 24.449 0.901 -45.417 1.00 90.19 95 LEU A CA 1
ATOM 800 C C . LEU A 1 95 ? 24.613 0.852 -46.957 1.00 90.19 95 LEU A C 1
ATOM 802 O O . LEU A 1 95 ? 25.321 -0.035 -47.434 1.00 90.19 95 LEU A O 1
ATOM 806 N N . PRO A 1 96 ? 24.085 1.799 -47.769 1.00 90.75 96 PRO A N 1
ATOM 807 C CA . PRO A 1 96 ? 24.196 1.731 -49.234 1.00 90.75 96 PRO A CA 1
ATOM 808 C C . PRO A 1 96 ? 25.632 1.872 -49.762 1.00 90.75 96 PRO A C 1
ATOM 810 O O . PRO A 1 96 ? 25.919 1.512 -50.904 1.00 90.75 96 PRO A O 1
ATOM 813 N N . THR A 1 97 ? 26.541 2.423 -48.952 1.00 90.00 97 THR A N 1
ATOM 814 C CA . THR A 1 97 ? 27.950 2.624 -49.324 1.00 90.00 97 THR A CA 1
ATOM 815 C C . THR A 1 97 ? 28.814 1.393 -49.050 1.00 90.00 97 THR A C 1
ATOM 817 O O . THR A 1 97 ? 29.914 1.267 -49.596 1.00 90.00 97 THR A O 1
ATOM 820 N N . GLN A 1 98 ? 28.316 0.453 -48.245 1.00 86.75 98 GLN A N 1
ATOM 821 C CA . GLN A 1 98 ? 29.039 -0.743 -47.843 1.00 86.75 98 GLN A CA 1
ATOM 822 C C . GLN A 1 98 ? 28.861 -1.848 -48.890 1.00 86.75 98 GLN A C 1
ATOM 824 O O . GLN A 1 98 ? 27.780 -2.391 -49.083 1.00 86.75 98 GLN A O 1
ATOM 829 N N . LYS A 1 99 ? 29.948 -2.201 -49.584 1.00 87.62 99 LYS A N 1
ATOM 830 C CA . LYS A 1 99 ? 29.919 -3.185 -50.685 1.00 87.62 99 LYS A CA 1
ATOM 831 C C . LYS A 1 99 ? 30.275 -4.613 -50.262 1.00 87.62 99 LYS A C 1
ATOM 833 O O . LYS A 1 99 ? 30.139 -5.531 -51.065 1.00 87.62 99 LYS A O 1
ATOM 838 N N . ASN A 1 100 ? 30.778 -4.806 -49.042 1.00 90.94 100 ASN A N 1
ATOM 839 C CA . ASN A 1 100 ? 31.279 -6.093 -48.564 1.00 90.94 100 ASN A CA 1
ATOM 840 C C . ASN A 1 100 ? 30.397 -6.623 -47.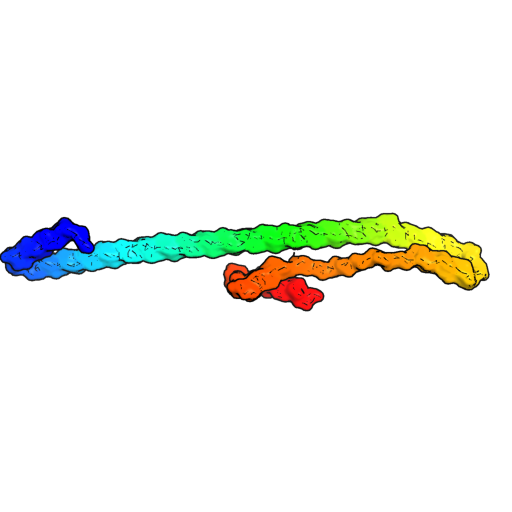414 1.00 90.94 100 ASN A C 1
ATOM 842 O O . ASN A 1 100 ? 30.261 -5.940 -46.399 1.00 90.94 100 ASN A O 1
ATOM 846 N N . PRO A 1 101 ? 29.849 -7.849 -47.506 1.00 88.69 101 PRO A N 1
ATOM 847 C CA . PRO A 1 101 ? 29.065 -8.452 -46.425 1.00 88.69 101 PRO A CA 1
ATOM 848 C C . PRO A 1 101 ? 29.773 -8.450 -45.063 1.00 88.69 101 PRO A C 1
ATOM 850 O O . PRO A 1 101 ? 29.142 -8.203 -44.041 1.00 88.69 101 PRO A O 1
ATOM 853 N N . LYS A 1 102 ? 31.099 -8.641 -45.035 1.00 90.75 102 LYS A N 1
ATOM 854 C CA . LYS A 1 102 ? 31.884 -8.619 -43.794 1.00 90.75 102 LYS A CA 1
ATOM 855 C C . LYS A 1 102 ? 31.877 -7.243 -43.124 1.00 90.75 102 LYS A C 1
ATOM 857 O O . LYS A 1 102 ? 31.819 -7.173 -41.904 1.00 90.75 102 LYS A O 1
ATOM 862 N N . THR A 1 103 ? 31.929 -6.155 -43.897 1.00 86.56 103 THR A N 1
ATOM 863 C CA . THR A 1 103 ? 31.903 -4.796 -43.327 1.00 86.56 103 THR A CA 1
ATOM 864 C C . THR A 1 103 ? 30.528 -4.441 -42.781 1.00 86.56 103 THR A C 1
ATOM 866 O O . THR A 1 103 ? 30.456 -3.769 -41.761 1.00 86.56 103 THR A O 1
ATOM 869 N N . ILE A 1 104 ? 29.462 -4.938 -43.419 1.00 88.81 104 ILE A N 1
ATOM 870 C CA . ILE A 1 104 ? 28.086 -4.761 -42.941 1.00 88.81 104 ILE A CA 1
ATOM 871 C C . ILE A 1 104 ? 27.921 -5.440 -41.578 1.00 88.81 104 ILE A C 1
ATOM 873 O O . ILE A 1 104 ? 27.477 -4.790 -40.636 1.00 88.81 104 ILE A O 1
ATOM 877 N N . ILE A 1 105 ? 28.352 -6.705 -41.461 1.00 88.38 105 ILE A N 1
ATOM 878 C CA . ILE A 1 105 ? 28.291 -7.475 -40.208 1.00 88.38 105 ILE A CA 1
ATOM 879 C C . ILE A 1 105 ? 29.027 -6.740 -39.082 1.00 88.38 105 ILE A C 1
ATOM 881 O O . ILE A 1 105 ? 28.433 -6.498 -38.040 1.00 88.38 105 ILE A O 1
ATOM 885 N N . ILE A 1 106 ? 30.269 -6.304 -39.316 1.00 88.06 106 ILE A N 1
ATOM 886 C CA . ILE A 1 106 ? 31.051 -5.584 -38.297 1.00 88.06 106 ILE A CA 1
ATOM 887 C C . ILE A 1 106 ? 30.348 -4.286 -37.875 1.00 88.06 106 ILE A C 1
ATOM 889 O O . ILE A 1 106 ? 30.186 -4.036 -36.691 1.00 88.06 106 ILE A O 1
ATOM 893 N N . SER A 1 107 ? 29.872 -3.466 -38.819 1.00 87.12 107 SER A N 1
ATOM 894 C CA . SER A 1 107 ? 29.177 -2.221 -38.451 1.00 87.12 107 SER A CA 1
ATOM 895 C C . SER A 1 107 ? 27.816 -2.447 -37.788 1.00 87.12 107 SER A C 1
ATOM 897 O O . SER A 1 107 ? 27.321 -1.556 -37.112 1.00 87.12 107 SER A O 1
ATOM 899 N N . SER A 1 108 ? 27.199 -3.620 -37.965 1.00 86.69 108 SER A N 1
ATOM 900 C CA . SER A 1 108 ? 25.947 -3.947 -37.277 1.00 86.69 108 SER A CA 1
ATOM 901 C C . SER A 1 108 ? 26.145 -4.260 -35.793 1.00 86.69 108 SER A C 1
ATOM 903 O O . SER A 1 108 ? 25.188 -4.157 -35.035 1.00 86.69 108 SER A O 1
ATOM 905 N N . GLU A 1 109 ? 27.374 -4.557 -35.356 1.00 85.94 109 GLU A N 1
ATOM 906 C CA . GLU A 1 109 ? 27.714 -4.697 -33.931 1.00 85.94 109 GLU A CA 1
ATOM 907 C C . GLU A 1 109 ? 27.546 -3.358 -33.184 1.00 85.94 109 GLU A C 1
ATOM 909 O O . GLU A 1 109 ? 27.217 -3.342 -32.003 1.00 85.94 109 GLU A O 1
ATOM 914 N N . GLU A 1 110 ? 27.659 -2.217 -33.881 1.00 80.75 110 GLU A N 1
ATOM 915 C CA . GLU A 1 110 ? 27.369 -0.886 -33.319 1.00 80.75 110 GLU A CA 1
ATOM 916 C C . GLU A 1 110 ? 25.881 -0.714 -32.950 1.00 80.75 110 GLU A C 1
ATOM 918 O O . GLU A 1 110 ? 25.533 0.185 -32.187 1.00 80.75 110 GLU A O 1
ATOM 923 N N . LEU A 1 111 ? 24.996 -1.580 -33.464 1.00 84.12 111 LEU A N 1
ATOM 924 C CA . LEU A 1 111 ? 23.570 -1.608 -33.127 1.00 84.12 111 LEU A CA 1
ATOM 925 C C . LEU A 1 111 ? 23.255 -2.470 -31.900 1.00 84.12 111 LEU A C 1
ATOM 927 O O . LEU A 1 111 ? 22.077 -2.614 -31.558 1.00 84.12 111 LEU A O 1
ATOM 931 N N . GLU A 1 112 ? 24.245 -3.076 -31.244 1.00 77.88 112 GLU A N 1
ATOM 932 C CA . GLU A 1 112 ? 23.996 -3.821 -30.013 1.00 77.88 112 GLU A CA 1
ATOM 933 C C . GLU A 1 112 ? 23.555 -2.870 -28.892 1.00 77.88 112 GLU A C 1
ATOM 935 O O . GLU A 1 112 ? 24.349 -2.227 -28.205 1.00 77.88 112 GLU A O 1
ATOM 940 N N . TYR A 1 113 ? 22.241 -2.783 -28.694 1.00 68.75 113 TYR A N 1
ATOM 941 C CA . TYR A 1 113 ? 21.649 -2.031 -27.600 1.00 68.75 113 TYR A CA 1
ATOM 942 C C . TYR A 1 113 ? 21.629 -2.876 -26.330 1.00 68.75 113 TYR A C 1
ATOM 944 O O . TYR A 1 113 ? 20.878 -3.844 -26.223 1.00 68.75 113 TYR A O 1
ATOM 952 N N . THR A 1 114 ? 22.447 -2.500 -25.350 1.00 64.00 114 THR A N 1
ATOM 953 C CA . THR A 1 114 ? 22.633 -3.264 -24.107 1.00 64.00 114 THR A CA 1
ATOM 954 C C . THR A 1 114 ? 22.055 -2.572 -22.877 1.00 64.00 114 THR A C 1
ATOM 956 O O . THR A 1 114 ? 22.492 -2.846 -21.758 1.00 64.00 114 THR A O 1
ATOM 959 N N . THR A 1 115 ? 21.057 -1.691 -23.027 1.00 63.66 115 THR A N 1
ATOM 960 C CA . THR A 1 115 ? 20.363 -1.215 -21.824 1.00 63.66 115 THR A CA 1
ATOM 961 C C . THR A 1 115 ? 19.343 -2.265 -21.374 1.00 63.66 115 THR A C 1
ATOM 963 O O . THR A 1 115 ? 18.495 -2.696 -22.161 1.00 63.66 115 THR A O 1
ATOM 966 N N . PRO A 1 116 ? 19.419 -2.734 -20.119 1.00 63.41 116 PRO A N 1
ATOM 967 C CA . PRO A 1 116 ? 18.371 -3.572 -19.568 1.00 63.41 116 PRO A CA 1
ATOM 968 C C . PRO A 1 116 ? 17.102 -2.728 -19.438 1.00 63.41 116 PRO A C 1
ATOM 970 O O . PRO A 1 116 ? 17.021 -1.840 -18.592 1.00 63.41 116 PRO A O 1
ATOM 973 N N . VAL A 1 117 ? 16.104 -3.008 -20.275 1.00 65.75 117 VAL A N 1
ATOM 974 C CA . VAL A 1 117 ? 14.772 -2.418 -20.133 1.00 65.75 117 VAL A CA 1
ATOM 975 C C . VAL A 1 117 ? 14.140 -3.015 -18.875 1.00 65.75 117 VAL A C 1
ATOM 977 O O . VAL A 1 117 ? 13.626 -4.133 -18.887 1.00 65.75 117 VAL A O 1
ATOM 980 N N . TYR A 1 118 ? 14.213 -2.292 -17.758 1.00 64.44 118 TYR A N 1
ATOM 981 C CA . TYR A 1 118 ? 13.561 -2.698 -16.516 1.00 64.44 118 TYR A CA 1
ATOM 982 C C . TYR A 1 118 ? 12.092 -2.276 -16.547 1.00 64.44 118 TYR A C 1
ATOM 984 O O . TYR A 1 118 ? 11.734 -1.187 -16.101 1.00 64.44 118 TYR A O 1
ATOM 992 N N . THR A 1 119 ? 11.225 -3.159 -17.037 1.00 68.19 119 THR A N 1
ATOM 993 C CA . THR A 1 119 ? 9.769 -2.937 -17.062 1.00 68.19 119 THR A CA 1
ATOM 994 C C . THR A 1 119 ? 9.088 -3.185 -15.718 1.00 68.19 119 THR A C 1
ATOM 996 O O . THR A 1 119 ? 7.922 -2.845 -15.553 1.00 68.19 119 THR A O 1
ATOM 999 N N . ASN A 1 120 ? 9.793 -3.773 -14.749 1.00 81.81 120 ASN A N 1
ATOM 1000 C CA . ASN A 1 120 ? 9.175 -4.199 -13.496 1.00 81.81 120 ASN A CA 1
ATOM 1001 C C . ASN A 1 120 ? 8.966 -3.007 -12.562 1.00 81.81 120 ASN A C 1
ATOM 1003 O O . ASN A 1 120 ? 9.936 -2.359 -12.147 1.00 81.81 120 ASN A O 1
ATOM 1007 N N . PHE A 1 121 ? 7.711 -2.757 -12.196 1.00 88.31 121 PHE A N 1
ATOM 1008 C CA . PHE A 1 121 ? 7.355 -1.784 -11.171 1.00 88.31 121 PHE A CA 1
ATOM 1009 C C . PHE A 1 121 ? 7.837 -2.238 -9.793 1.00 88.31 121 PHE A C 1
ATOM 1011 O O . PHE A 1 121 ? 7.861 -3.428 -9.465 1.00 88.31 121 PHE A O 1
ATOM 1018 N N . ASN A 1 122 ? 8.217 -1.280 -8.954 1.00 90.75 122 ASN A N 1
ATOM 1019 C CA . ASN A 1 122 ? 8.532 -1.562 -7.568 1.00 90.75 122 ASN A CA 1
ATOM 1020 C C . ASN A 1 122 ? 7.239 -1.876 -6.804 1.00 90.75 122 ASN A C 1
ATOM 1022 O O . ASN A 1 122 ? 6.371 -1.026 -6.618 1.00 90.75 122 ASN A O 1
ATOM 1026 N N . THR A 1 123 ? 7.132 -3.112 -6.322 1.00 94.31 123 THR A N 1
ATOM 1027 C CA . THR A 1 123 ? 5.934 -3.624 -5.643 1.00 94.31 123 THR A CA 1
ATOM 1028 C C . THR A 1 123 ? 6.196 -3.955 -4.169 1.00 94.31 123 THR A C 1
ATOM 1030 O O . THR A 1 123 ? 5.392 -4.635 -3.525 1.00 94.31 123 THR A O 1
ATOM 1033 N N . ASN A 1 124 ? 7.290 -3.448 -3.587 1.00 94.94 124 ASN A N 1
ATOM 1034 C CA . ASN A 1 124 ? 7.698 -3.730 -2.205 1.00 94.94 124 ASN A CA 1
ATOM 1035 C C . ASN A 1 124 ? 6.650 -3.297 -1.173 1.00 94.94 124 ASN A C 1
ATOM 1037 O O . ASN A 1 124 ? 6.321 -4.061 -0.255 1.00 94.94 124 ASN A O 1
ATOM 1041 N N . THR A 1 125 ? 6.076 -2.099 -1.328 1.00 96.38 125 THR A N 1
ATOM 1042 C CA . THR A 1 125 ? 5.007 -1.640 -0.428 1.00 96.38 125 THR A CA 1
ATOM 1043 C C . THR A 1 125 ? 3.761 -2.517 -0.559 1.00 96.38 125 THR A C 1
ATOM 1045 O O . THR A 1 125 ? 3.146 -2.878 0.445 1.00 96.38 125 THR A O 1
ATOM 1048 N N . ILE A 1 126 ? 3.423 -2.942 -1.779 1.00 96.06 126 ILE A N 1
ATOM 1049 C CA . ILE A 1 126 ? 2.284 -3.831 -2.058 1.00 96.06 126 ILE A CA 1
ATOM 1050 C C . ILE A 1 126 ? 2.509 -5.208 -1.421 1.00 96.06 126 ILE A C 1
ATOM 1052 O O . ILE A 1 126 ? 1.618 -5.751 -0.765 1.00 96.06 126 ILE A O 1
ATOM 1056 N N . ALA A 1 127 ? 3.719 -5.7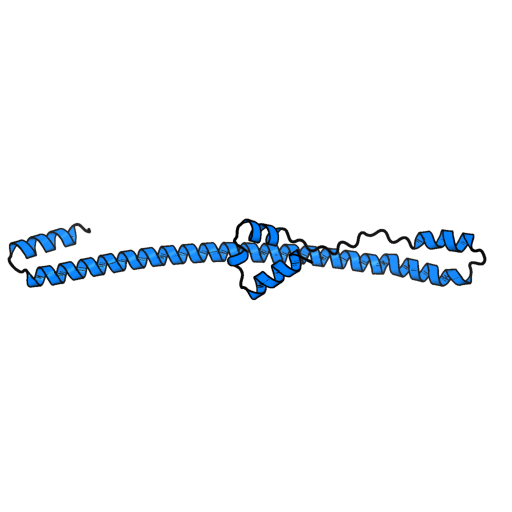57 -1.538 1.00 96.00 127 ALA A N 1
ATOM 1057 C CA . ALA A 1 127 ? 4.096 -7.004 -0.886 1.00 96.00 127 ALA A CA 1
ATOM 1058 C C . ALA A 1 127 ? 4.017 -6.895 0.644 1.00 96.00 127 ALA A C 1
ATOM 1060 O O . ALA A 1 127 ? 3.486 -7.796 1.294 1.00 96.00 127 ALA A O 1
ATOM 1061 N N . THR A 1 128 ? 4.460 -5.773 1.215 1.00 96.62 128 THR A N 1
ATOM 1062 C CA . THR A 1 128 ? 4.365 -5.502 2.657 1.00 96.62 128 THR A CA 1
ATOM 1063 C C . THR A 1 128 ? 2.910 -5.430 3.123 1.00 96.62 128 THR A C 1
ATOM 1065 O O . THR A 1 128 ? 2.554 -6.046 4.129 1.00 96.62 128 THR A O 1
ATOM 1068 N N . LEU A 1 129 ? 2.052 -4.728 2.376 1.00 96.31 129 LEU A N 1
ATOM 1069 C CA . LEU A 1 129 ? 0.612 -4.635 2.635 1.00 96.31 129 LEU A CA 1
ATOM 1070 C C . LEU A 1 129 ? -0.055 -6.014 2.648 1.00 96.31 129 LEU A C 1
ATOM 1072 O O . LEU A 1 129 ? -0.866 -6.298 3.531 1.00 96.31 129 LEU A O 1
ATOM 1076 N N . GLN A 1 130 ? 0.283 -6.876 1.688 1.00 95.25 130 GLN A N 1
ATOM 1077 C CA . GLN A 1 130 ? -0.241 -8.242 1.624 1.00 95.25 130 GLN A CA 1
ATOM 1078 C C . GLN A 1 130 ? 0.270 -9.098 2.786 1.00 95.25 130 GLN A C 1
ATOM 1080 O O . GLN A 1 130 ? -0.534 -9.740 3.459 1.00 95.25 130 GLN A O 1
ATOM 1085 N N . ALA A 1 131 ? 1.576 -9.061 3.066 1.00 96.81 131 ALA A N 1
ATOM 1086 C CA . ALA A 1 131 ? 2.196 -9.845 4.133 1.00 96.81 131 ALA A CA 1
ATOM 1087 C C . ALA A 1 131 ? 1.640 -9.492 5.522 1.00 96.81 131 ALA A C 1
ATOM 1089 O O . ALA A 1 131 ? 1.436 -10.374 6.352 1.00 96.81 131 ALA A O 1
ATOM 1090 N N . LYS A 1 132 ? 1.349 -8.209 5.768 1.00 96.25 132 LYS A N 1
ATOM 1091 C CA . LYS A 1 132 ? 0.736 -7.742 7.022 1.00 96.25 132 LYS A CA 1
ATOM 1092 C C . LYS A 1 132 ? -0.784 -7.920 7.071 1.00 96.25 132 LYS A C 1
ATOM 1094 O O . LYS A 1 132 ? -1.388 -7.723 8.120 1.00 96.25 132 LYS A O 1
ATOM 1099 N N . GLY A 1 133 ? -1.422 -8.256 5.949 1.00 95.75 133 GLY A N 1
ATOM 1100 C CA . GLY A 1 133 ? -2.881 -8.262 5.821 1.00 95.75 133 GLY A CA 1
ATOM 1101 C C . GLY A 1 133 ? -3.513 -6.863 5.836 1.00 95.75 133 GLY A C 1
ATOM 1102 O O . GLY A 1 133 ? -4.740 -6.751 5.839 1.00 95.75 133 GLY A O 1
ATOM 1103 N N . ASP A 1 134 ? -2.699 -5.807 5.805 1.00 96.69 134 ASP A N 1
ATOM 1104 C CA . ASP A 1 134 ? -3.120 -4.402 5.753 1.00 96.69 134 ASP A CA 1
ATOM 1105 C C . ASP A 1 134 ? -3.684 -4.021 4.383 1.00 96.69 134 ASP A C 1
ATOM 1107 O O . ASP A 1 134 ? -4.388 -3.025 4.254 1.00 96.69 134 ASP A O 1
ATOM 1111 N N . ILE A 1 135 ? -3.460 -4.846 3.357 1.00 95.50 135 ILE A N 1
ATOM 1112 C CA . ILE A 1 135 ? -4.046 -4.661 2.026 1.00 95.50 135 ILE A CA 1
ATOM 1113 C C . ILE A 1 135 ? -5.583 -4.538 2.070 1.00 95.50 135 ILE A C 1
ATOM 1115 O O . ILE A 1 135 ? -6.181 -3.893 1.214 1.00 95.50 135 ILE A O 1
ATOM 1119 N N . LYS A 1 136 ? -6.243 -5.097 3.096 1.00 95.00 136 LYS A N 1
ATOM 1120 C CA . LYS A 1 136 ? -7.695 -4.970 3.317 1.00 95.00 136 LYS A CA 1
ATOM 1121 C C . LYS A 1 136 ? -8.145 -3.566 3.740 1.00 95.00 136 LYS A C 1
ATOM 1123 O O . LYS A 1 136 ? -9.331 -3.276 3.639 1.00 95.00 136 LYS A O 1
ATOM 1128 N N . LEU A 1 137 ? -7.224 -2.735 4.238 1.00 94.81 137 LEU A N 1
ATOM 1129 C CA . LEU A 1 137 ? -7.481 -1.343 4.624 1.00 94.81 137 LEU A CA 1
ATOM 1130 C C . LEU A 1 137 ? -7.656 -0.441 3.396 1.00 94.81 137 LEU A C 1
ATOM 1132 O O . LEU A 1 137 ? -8.278 0.613 3.495 1.00 94.81 137 LEU A O 1
ATOM 1136 N N . MET A 1 138 ? -7.115 -0.861 2.250 1.00 95.62 138 MET A N 1
ATOM 1137 C CA . MET A 1 138 ? -7.249 -0.149 0.985 1.00 95.62 138 MET A CA 1
ATOM 1138 C C . MET A 1 138 ? -8.687 -0.256 0.449 1.00 95.62 138 MET A C 1
ATOM 1140 O O . MET A 1 138 ? -9.285 -1.341 0.520 1.00 95.62 138 MET A O 1
ATOM 1144 N N . PRO A 1 139 ? -9.226 0.819 -0.156 1.00 96.06 139 PRO A N 1
ATOM 1145 C CA . PRO A 1 139 ? -10.426 0.754 -0.982 1.00 96.06 139 PRO A CA 1
ATOM 1146 C C . PRO A 1 139 ? -10.320 -0.362 -2.026 1.00 96.06 139 PRO A C 1
ATOM 1148 O O . PRO A 1 139 ? -9.245 -0.612 -2.569 1.00 96.06 139 PRO A O 1
ATOM 1151 N N . THR A 1 140 ? -11.421 -1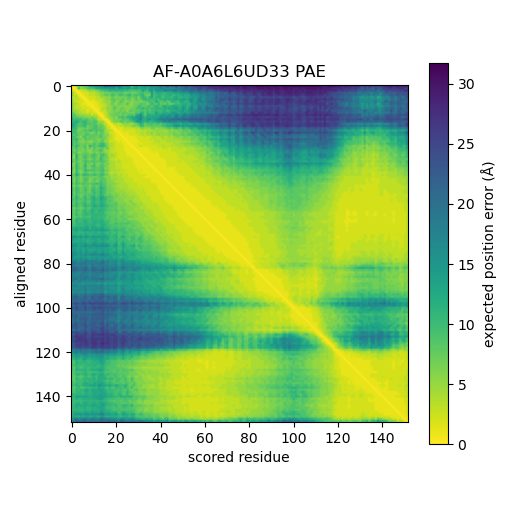.069 -2.282 1.00 96.12 140 THR A N 1
ATOM 1152 C CA . THR A 1 140 ? -11.418 -2.278 -3.124 1.00 96.12 140 THR A CA 1
ATOM 1153 C C . THR A 1 140 ? -10.904 -2.016 -4.541 1.00 96.12 140 THR A C 1
ATOM 1155 O O . THR A 1 140 ? -10.174 -2.837 -5.087 1.00 96.12 140 THR A O 1
ATOM 1158 N N . ASP A 1 141 ? -11.256 -0.873 -5.122 1.00 96.44 141 ASP A N 1
ATOM 1159 C CA . ASP A 1 141 ? -10.804 -0.425 -6.439 1.00 96.44 141 ASP A CA 1
ATOM 1160 C C . ASP A 1 141 ? -9.286 -0.205 -6.483 1.00 96.44 141 ASP A C 1
ATOM 1162 O O . ASP A 1 141 ? -8.616 -0.707 -7.385 1.00 96.44 141 ASP A O 1
ATOM 1166 N N . ILE A 1 142 ? -8.728 0.468 -5.474 1.00 95.94 142 ILE A N 1
ATOM 1167 C CA . ILE A 1 142 ? -7.280 0.679 -5.348 1.00 95.94 142 ILE A CA 1
ATOM 1168 C C . ILE A 1 142 ? -6.573 -0.653 -5.094 1.00 95.94 142 ILE A C 1
ATOM 1170 O O . ILE A 1 142 ? -5.597 -0.981 -5.762 1.00 95.94 142 ILE A O 1
ATOM 1174 N N . ARG A 1 143 ? -7.087 -1.451 -4.155 1.00 96.44 143 ARG A N 1
ATOM 1175 C CA . ARG A 1 143 ? -6.537 -2.759 -3.797 1.00 96.44 143 ARG A CA 1
ATOM 1176 C C . ARG A 1 143 ? -6.371 -3.658 -5.015 1.00 96.44 143 ARG A C 1
ATOM 1178 O O . ARG A 1 143 ? -5.313 -4.255 -5.173 1.00 96.44 143 ARG A O 1
ATOM 1185 N N . ASN A 1 144 ? -7.407 -3.771 -5.841 1.00 95.88 144 ASN A N 1
ATOM 1186 C CA . ASN A 1 144 ? -7.383 -4.665 -6.993 1.00 95.88 144 ASN A CA 1
ATOM 1187 C C . ASN A 1 144 ? -6.327 -4.223 -8.013 1.00 95.88 144 ASN A C 1
ATOM 1189 O O . ASN A 1 144 ? -5.544 -5.058 -8.450 1.00 95.88 144 ASN A O 1
ATOM 1193 N N . LYS A 1 145 ? -6.230 -2.916 -8.290 1.00 95.00 145 LYS A N 1
ATOM 1194 C CA . LYS A 1 145 ? -5.195 -2.358 -9.176 1.00 95.00 145 LYS A CA 1
ATOM 1195 C C . LYS A 1 145 ? -3.779 -2.596 -8.657 1.00 95.00 145 LYS A C 1
ATOM 1197 O O . LYS A 1 145 ? -2.888 -2.904 -9.433 1.00 95.00 145 LYS A O 1
ATOM 1202 N N . LEU A 1 146 ? -3.559 -2.476 -7.346 1.00 94.38 146 LEU A N 1
ATOM 1203 C CA . LEU A 1 146 ? -2.250 -2.763 -6.750 1.00 94.38 146 LEU A CA 1
ATOM 1204 C C . LEU A 1 146 ? -1.891 -4.252 -6.845 1.00 94.38 146 LEU A C 1
ATOM 1206 O O . LEU A 1 146 ? -0.727 -4.595 -7.020 1.00 94.38 146 LEU A O 1
ATOM 1210 N N . ILE A 1 147 ? -2.873 -5.145 -6.712 1.00 93.75 147 ILE A N 1
ATOM 1211 C CA . ILE A 1 147 ? -2.647 -6.586 -6.865 1.00 93.75 147 ILE A CA 1
ATOM 1212 C C . ILE A 1 147 ? -2.317 -6.927 -8.319 1.00 93.75 147 ILE A C 1
ATOM 1214 O O . ILE A 1 147 ? -1.396 -7.703 -8.544 1.00 93.75 147 ILE A O 1
ATOM 1218 N N . GLU A 1 148 ? -3.040 -6.346 -9.275 1.00 93.31 148 GLU A N 1
ATOM 1219 C CA . GLU A 1 148 ? -2.781 -6.487 -10.713 1.00 93.31 148 GLU A CA 1
ATOM 1220 C C . GLU A 1 148 ? -1.366 -6.012 -11.061 1.00 93.31 148 GLU A C 1
ATOM 1222 O O . GLU A 1 148 ? -0.557 -6.820 -11.497 1.00 93.31 148 GLU A O 1
ATOM 1227 N N . LEU A 1 149 ? -1.013 -4.779 -10.674 1.00 91.12 149 LEU A N 1
ATOM 1228 C CA . LEU A 1 149 ? 0.319 -4.197 -10.879 1.00 91.12 149 LEU A CA 1
ATOM 1229 C C . LEU A 1 149 ? 1.468 -5.057 -10.329 1.00 91.12 149 LEU A C 1
ATOM 1231 O O . LEU A 1 149 ? 2.590 -4.976 -10.811 1.00 91.12 149 LEU A O 1
ATOM 1235 N N . LYS A 1 150 ? 1.224 -5.829 -9.265 1.00 89.38 150 LYS A N 1
ATOM 1236 C CA . LYS A 1 150 ? 2.240 -6.710 -8.679 1.00 89.38 150 LYS A CA 1
ATOM 1237 C C . LYS A 1 150 ? 2.407 -8.029 -9.442 1.00 89.38 150 LYS A C 1
ATOM 1239 O O . LYS A 1 150 ? 3.457 -8.657 -9.316 1.00 89.38 150 LYS A O 1
ATOM 1244 N N . ASN A 1 151 ? 1.357 -8.487 -10.114 1.00 86.56 151 ASN A N 1
ATOM 1245 C CA . ASN A 1 151 ? 1.347 -9.766 -10.816 1.00 86.56 151 ASN A CA 1
ATOM 1246 C C . ASN A 1 151 ? 1.762 -9.643 -12.289 1.00 86.56 151 ASN A C 1
ATOM 1248 O O . ASN A 1 151 ? 2.062 -10.678 -12.886 1.00 86.56 151 ASN A O 1
ATOM 1252 N N . ASP A 1 152 ? 1.751 -8.425 -12.835 1.00 78.56 152 ASP A N 1
ATOM 1253 C CA . ASP A 1 152 ? 2.339 -8.067 -14.131 1.00 78.56 152 ASP A CA 1
ATOM 1254 C C . ASP A 1 152 ? 3.878 -8.074 -14.079 1.00 78.56 152 ASP A C 1
ATOM 1256 O O . ASP A 1 152 ? 4.491 -8.604 -15.035 1.00 78.56 152 ASP A O 1
#

Solvent-accessible surface area (backbone atoms only — not comparable to full-atom values): 8767 Å² total; per-residue (Å²): 128,67,71,69,62,57,56,55,51,53,58,32,60,76,69,70,39,62,78,59,42,53,57,53,54,51,51,49,51,52,53,51,51,52,53,51,51,51,52,51,49,54,49,52,50,52,52,50,51,52,52,48,53,53,50,51,54,48,51,54,50,48,53,53,41,50,53,51,48,49,52,49,52,52,51,52,50,51,49,42,56,69,47,50,53,48,51,46,52,53,50,61,70,48,49,87,74,58,88,46,74,68,59,50,57,60,59,52,60,73,66,69,79,82,75,83,83,78,82,76,68,79,41,65,63,58,51,50,26,53,75,71,58,50,45,74,76,44,57,69,72,60,38,51,54,52,53,49,63,62,74,109

Sequence (152 aa):
MIKFFRKIRYNLVETGKTGKYLKYAVGEIVLVVIGILIALQINNWNEKRKTNNTLENYYHQIITELAKDYNRIHYDLNNLEANYLVTYDEFVKKLPTQKNPKTIIISSEELEYTTPVYTNFNTNTIATLQAKGDIKLMPTDIRNKLIELKND

pLDDT: mean 88.0, std 10.06, range [62.12, 98.31]

Secondary structure (DSSP, 8-state):
--HHHHHHHHHHHHTT-HHHHHHHHHHHHHHHHHHHHHHHHHHHHHHHHHHHHHHHHHHHHHHHHHHHHHHHHHHHHHHIIIIIHHHHHHHHHHGGG---HHHHHHHHGGG------------HHHHHHHHTTGGGGS-HHHHHHHHHHHH-

Organism: NCBI:txid2681965

Radius of gyration: 36.25 Å; Cα contacts (8 Å, |Δi|>4): 56; chains: 1; bounding box: 72×20×106 Å

Nearest PDB structures (foldseek):
  2v0o-assembly2_C  TM=4.479E-01  e=3.630E+00  Homo sapiens

InterPro domains:
  IPR045749 Protein of unknown function DUF6090 [PF19578] (28-143)

Foldseek 3Di:
DPVVLVVVLVVCVVVVNVVVNVVSVVVVVVVVVVVVVVVVVVVVVVVVVVLVVVVVVLVVVLVVQVVVVVVVQVVVVVCCVVQQVVLVVVLVVCVVVDPDPVVNVVSCVSNPDPDPPPPQGDLPSVVVCVVVVVLVSDDPVVSVVSVVSNVD